Protein AF-A0A938BW30-F1 (afdb_monomer_lite)

Radius of gyration: 14.79 Å; chains: 1; bounding box: 38×25×39 Å

pLDDT: mean 90.21, std 8.25, range [54.0, 97.31]

Foldseek 3Di:
DEDAEEQVVLLVVLVVCQVVVDDDPAAEYAYNNCQFQVSVVVCVVRCVRYDYDFLDDPDPVRPDPCPVVQQVVVLVVCVVVVGRNRSRDCVSRVVVVD

Sequence (98 aa):
MFVGSYVADTSGMVRAVAEVKLRCTMFGGAMVGLQVAALKQQLSGVLNGVVNYELYLPEPTMQFAGTKEFIKRYRDVAAAEKIDPLGFYVPPTTYAQM

Structure (mmCIF, N/CA/C/O backbone):
data_AF-A0A938BW30-F1
#
_entry.id   AF-A0A938BW30-F1
#
loop_
_atom_site.group_PDB
_atom_site.id
_atom_site.type_symbol
_atom_site.label_atom_id
_atom_site.label_alt_id
_atom_site.label_comp_id
_atom_site.label_asym_id
_atom_site.label_entity_id
_atom_site.label_seq_id
_atom_site.pdbx_PDB_ins_code
_atom_site.Cartn_x
_atom_site.Cartn_y
_atom_site.Cartn_z
_atom_site.occupancy
_atom_site.B_iso_or_equiv
_atom_site.auth_seq_id
_atom_site.auth_comp_id
_atom_site.auth_asym_id
_atom_site.auth_atom_id
_atom_site.pdbx_PDB_model_num
ATOM 1 N N . MET A 1 1 ? -5.297 0.998 17.830 1.00 91.62 1 MET A N 1
ATOM 2 C CA . MET A 1 1 ? -5.468 -0.434 17.530 1.00 91.62 1 MET A CA 1
ATOM 3 C C . MET A 1 1 ? -4.511 -0.800 16.417 1.00 91.62 1 MET A C 1
ATOM 5 O O . MET A 1 1 ? -4.614 -0.215 15.345 1.00 91.62 1 MET A O 1
ATOM 9 N N . PHE A 1 2 ? -3.571 -1.701 16.705 1.00 95.69 2 PHE A N 1
ATOM 10 C CA . PHE A 1 2 ? -2.641 -2.222 15.708 1.00 95.69 2 PHE A CA 1
ATOM 11 C C . PHE A 1 2 ? -3.263 -3.428 14.996 1.00 95.69 2 PHE A C 1
ATOM 13 O O . PHE A 1 2 ? -3.822 -4.298 15.661 1.00 95.69 2 PHE A O 1
ATOM 20 N N . VAL A 1 3 ? -3.155 -3.486 13.670 1.00 96.19 3 VAL A N 1
ATOM 21 C CA . VAL A 1 3 ? -3.655 -4.590 12.843 1.00 96.19 3 VAL A CA 1
ATOM 22 C C . VAL A 1 3 ? -2.535 -5.085 11.932 1.00 96.19 3 VAL A C 1
ATOM 24 O O . VAL A 1 3 ? -2.090 -4.367 11.038 1.00 96.19 3 VAL A O 1
ATOM 27 N N . GLY A 1 4 ? -2.091 -6.322 12.148 1.00 96.62 4 GLY A N 1
ATOM 28 C CA . GLY A 1 4 ? -1.256 -7.070 11.205 1.00 96.62 4 GLY A CA 1
ATOM 29 C C . GLY A 1 4 ? -2.133 -8.079 10.477 1.00 96.62 4 GLY A C 1
ATOM 30 O O . GLY A 1 4 ? -2.729 -8.931 11.130 1.00 96.62 4 GLY A O 1
ATOM 31 N N . SER A 1 5 ? -2.293 -7.947 9.160 1.00 96.62 5 SER A N 1
ATOM 32 C CA . SER A 1 5 ? -3.275 -8.759 8.428 1.00 96.62 5 SER A CA 1
ATOM 33 C C . SER A 1 5 ? -2.938 -8.930 6.949 1.00 96.62 5 SER A C 1
ATOM 35 O O . SER A 1 5 ? -2.246 -8.098 6.357 1.00 96.62 5 SER A O 1
ATOM 37 N N . TYR A 1 6 ? -3.464 -10.002 6.354 1.00 94.94 6 TYR A N 1
ATOM 38 C CA . TYR A 1 6 ? -3.411 -10.257 4.914 1.00 94.94 6 TYR A CA 1
ATOM 39 C C . TYR A 1 6 ? -4.691 -9.775 4.216 1.00 94.94 6 TYR A C 1
ATOM 41 O O . TYR A 1 6 ? -5.580 -9.205 4.840 1.00 94.94 6 TYR A O 1
ATOM 49 N N . VAL A 1 7 ? -4.782 -9.968 2.898 1.00 94.25 7 VAL A N 1
ATOM 50 C CA . VAL A 1 7 ? -5.786 -9.335 2.021 1.00 94.25 7 VAL A CA 1
ATOM 51 C C . VAL A 1 7 ? -7.231 -9.513 2.507 1.00 94.25 7 VAL A C 1
ATOM 53 O O . VAL A 1 7 ? -7.962 -8.527 2.621 1.00 94.25 7 VAL A O 1
ATOM 56 N N . ALA A 1 8 ? -7.643 -10.747 2.811 1.00 96.12 8 ALA A N 1
ATOM 57 C CA . ALA A 1 8 ? -9.012 -11.036 3.243 1.00 96.12 8 ALA A CA 1
ATOM 58 C C . ALA A 1 8 ? -9.331 -10.385 4.600 1.00 96.12 8 ALA A C 1
ATOM 60 O O . ALA A 1 8 ? -10.344 -9.697 4.742 1.00 96.12 8 ALA A O 1
ATOM 61 N N . ASP A 1 9 ? -8.418 -10.527 5.558 1.00 97.00 9 ASP A N 1
ATOM 62 C CA . ASP A 1 9 ? -8.554 -9.996 6.913 1.00 97.00 9 ASP A CA 1
ATOM 63 C C . ASP A 1 9 ? -8.548 -8.461 6.931 1.00 97.00 9 ASP A C 1
ATOM 65 O O . ASP A 1 9 ? -9.375 -7.844 7.599 1.00 97.00 9 ASP A O 1
ATOM 69 N N . THR A 1 10 ? -7.670 -7.826 6.144 1.00 97.31 10 THR A N 1
A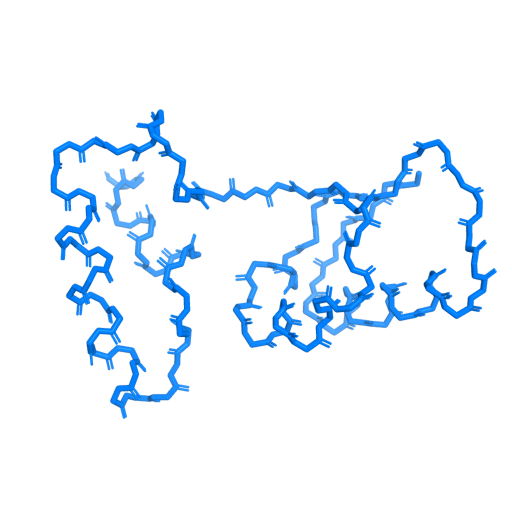TOM 70 C CA . THR A 1 10 ? -7.648 -6.368 5.953 1.00 97.31 10 THR A CA 1
ATOM 71 C C . THR A 1 10 ? -8.993 -5.874 5.420 1.00 97.31 10 THR A C 1
ATOM 73 O O . THR A 1 10 ? -9.534 -4.896 5.935 1.00 97.31 10 THR A O 1
ATO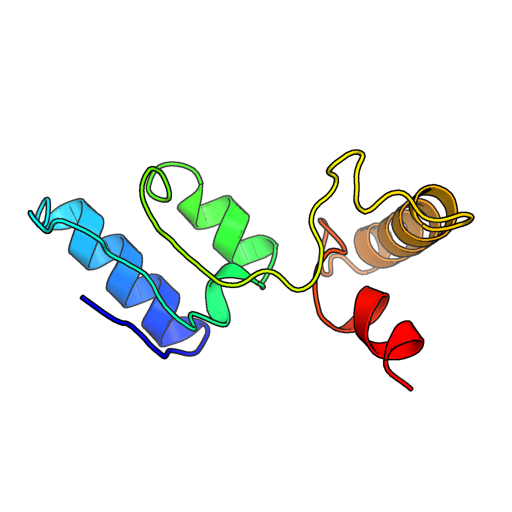M 76 N N . SER A 1 11 ? -9.549 -6.548 4.404 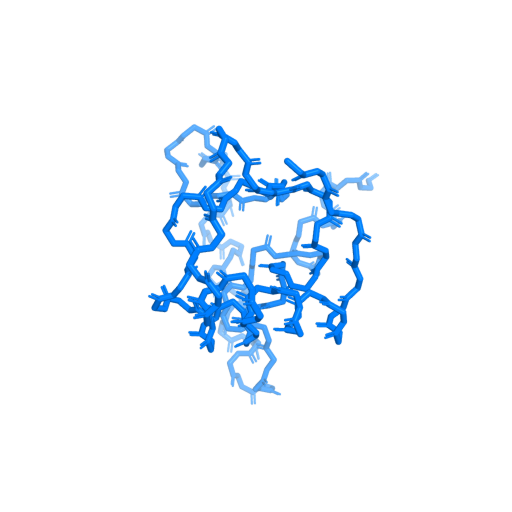1.00 96.88 11 SER A N 1
ATOM 77 C CA . SER A 1 11 ? -10.841 -6.177 3.814 1.00 96.88 11 SER A CA 1
ATOM 78 C C . SER A 1 11 ? -11.962 -6.212 4.852 1.00 96.88 11 SER A C 1
ATOM 80 O O . SER A 1 11 ? -12.702 -5.237 4.993 1.00 96.88 11 SER A O 1
ATOM 82 N N . GLY A 1 12 ? -12.052 -7.306 5.617 1.00 96.81 12 GLY A N 1
ATOM 83 C CA . GLY A 1 12 ? -13.045 -7.452 6.680 1.00 96.81 12 GLY A CA 1
ATOM 84 C C . GLY A 1 12 ? -12.865 -6.414 7.787 1.00 96.81 12 GLY A C 1
ATOM 85 O O . GLY A 1 12 ? -13.816 -5.724 8.146 1.00 96.81 12 GLY A O 1
ATOM 86 N N . MET A 1 13 ? -11.636 -6.247 8.279 1.00 96.88 13 MET A N 1
ATOM 87 C CA . MET A 1 13 ? -11.332 -5.350 9.392 1.00 96.88 13 MET A CA 1
ATOM 88 C C . MET A 1 13 ? -11.633 -3.887 9.060 1.00 96.88 13 MET A C 1
ATOM 90 O O . MET A 1 13 ? -12.300 -3.212 9.839 1.00 96.88 13 MET A O 1
ATOM 94 N N . VAL A 1 14 ? -11.185 -3.386 7.904 1.00 97.00 14 VAL A N 1
ATOM 95 C CA . VAL A 1 14 ? -11.412 -1.983 7.515 1.00 97.00 14 VAL A CA 1
ATOM 96 C C . VAL A 1 14 ? -12.905 -1.695 7.344 1.00 97.00 14 VAL A C 1
ATOM 98 O O . VAL A 1 14 ? -13.387 -0.659 7.800 1.00 97.00 14 VAL A O 1
ATOM 101 N N . ARG A 1 15 ? -13.659 -2.625 6.742 1.00 96.69 15 ARG A N 1
ATOM 102 C CA . ARG A 1 15 ? -15.115 -2.488 6.583 1.00 96.69 15 ARG A CA 1
ATOM 103 C C . ARG A 1 15 ? -15.833 -2.496 7.928 1.00 96.69 15 ARG A C 1
ATOM 105 O O . ARG A 1 15 ? -16.633 -1.601 8.175 1.00 96.69 15 ARG A O 1
ATOM 112 N N . ALA A 1 16 ? -15.499 -3.443 8.803 1.00 96.88 16 ALA A N 1
ATOM 113 C CA . ALA A 1 16 ? -16.095 -3.537 10.131 1.00 96.88 16 ALA A CA 1
ATOM 114 C C . ALA A 1 16 ? -15.817 -2.278 10.963 1.00 96.88 16 ALA A C 1
ATOM 116 O O . ALA A 1 16 ? -16.724 -1.723 11.574 1.00 96.88 16 ALA A O 1
ATOM 117 N N . VAL A 1 17 ? -14.580 -1.773 10.938 1.00 96.06 17 VAL A N 1
ATOM 118 C CA . VAL A 1 17 ? -14.194 -0.537 11.634 1.00 96.06 17 VAL A CA 1
ATOM 119 C C . VAL A 1 17 ? -14.985 0.673 11.142 1.00 96.06 17 VAL A C 1
ATOM 121 O O . VAL A 1 17 ? -15.433 1.480 11.963 1.00 96.06 17 VAL A O 1
ATOM 124 N N . ALA A 1 18 ? -15.188 0.783 9.828 1.00 95.38 18 ALA A N 1
ATOM 125 C CA . ALA A 1 18 ? -16.003 1.837 9.239 1.00 95.38 18 ALA A CA 1
ATOM 126 C C . ALA A 1 18 ? -17.487 1.704 9.628 1.00 95.38 18 ALA A C 1
ATOM 128 O O . ALA A 1 18 ? -18.114 2.698 9.995 1.00 95.38 18 ALA A O 1
ATOM 129 N N . GLU A 1 19 ? -18.032 0.486 9.603 1.00 97.06 19 GLU A N 1
ATOM 130 C CA . GLU A 1 19 ? -19.426 0.184 9.945 1.00 97.06 19 GLU A CA 1
ATOM 131 C C . GLU A 1 19 ? -19.749 0.524 11.405 1.00 97.06 19 GLU A C 1
ATOM 133 O O . GLU A 1 19 ? -20.707 1.250 11.680 1.00 97.06 19 GLU A O 1
ATOM 138 N N . VAL A 1 20 ? -18.910 0.075 12.344 1.00 96.62 20 VAL A N 1
ATOM 139 C CA . VAL A 1 20 ? -19.118 0.323 13.781 1.00 96.62 20 VAL A CA 1
ATOM 140 C C . VAL A 1 20 ? -18.675 1.719 14.223 1.00 96.62 20 VAL A C 1
ATOM 142 O O . VAL A 1 20 ? -18.828 2.068 15.394 1.00 96.62 20 VAL A O 1
ATOM 145 N N . LYS A 1 21 ? -18.121 2.527 13.306 1.00 94.50 21 LYS A N 1
ATOM 146 C CA . LYS A 1 21 ? -17.570 3.866 13.577 1.00 94.50 21 LYS A CA 1
ATOM 147 C C . LYS A 1 21 ? -16.607 3.843 14.764 1.00 94.50 21 LYS A C 1
ATOM 149 O O . LYS A 1 21 ? -16.754 4.624 15.711 1.00 94.50 21 LYS A O 1
ATOM 154 N N . LEU A 1 22 ? -15.652 2.911 14.724 1.00 94.81 22 LEU A N 1
ATOM 155 C CA . LEU A 1 22 ? -14.706 2.691 15.816 1.00 94.81 22 LEU A CA 1
ATOM 156 C C . LEU A 1 22 ? -14.056 4.014 16.236 1.00 94.81 22 LEU A C 1
ATOM 158 O O . LEU A 1 22 ? -13.504 4.747 15.416 1.00 94.81 22 LEU A O 1
ATOM 162 N N . ARG A 1 23 ? -14.078 4.293 17.539 1.00 93.75 23 ARG A N 1
ATOM 163 C CA . ARG A 1 23 ? -13.386 5.441 18.121 1.00 93.75 23 ARG A CA 1
ATOM 164 C C . ARG A 1 23 ? -12.073 4.982 18.725 1.00 93.75 23 ARG A C 1
ATOM 166 O O . ARG A 1 23 ? -12.056 4.278 19.730 1.00 93.75 23 ARG A O 1
ATOM 173 N N . CYS A 1 24 ? -10.972 5.404 18.127 1.00 92.94 24 CYS A N 1
ATOM 174 C CA . CYS A 1 24 ? -9.643 5.205 18.682 1.00 92.94 24 CYS A CA 1
ATOM 175 C C . CYS A 1 24 ? -8.711 6.330 18.239 1.00 92.94 24 CYS A C 1
ATOM 177 O O . CYS A 1 24 ? -8.916 6.921 17.183 1.00 92.94 24 CYS A O 1
ATOM 179 N N . THR A 1 25 ? -7.655 6.575 19.012 1.00 95.06 25 THR A N 1
ATOM 180 C CA . THR A 1 25 ? -6.633 7.580 18.680 1.00 95.06 25 THR A CA 1
ATOM 181 C C . THR A 1 25 ? -5.915 7.271 17.366 1.00 95.06 25 THR A C 1
ATOM 183 O O . THR A 1 25 ? -5.560 8.179 16.627 1.00 95.06 25 THR A O 1
ATOM 186 N N . MET A 1 26 ? -5.695 5.988 17.070 1.00 95.69 26 MET A N 1
ATOM 187 C CA . MET A 1 26 ? -5.020 5.534 15.857 1.00 95.69 26 MET A CA 1
ATOM 188 C C . MET A 1 26 ? -5.501 4.130 15.500 1.00 95.69 26 MET A C 1
ATOM 190 O O . MET A 1 26 ? -5.549 3.250 16.368 1.00 95.69 26 MET A O 1
ATOM 194 N N . PHE A 1 27 ? -5.824 3.912 14.231 1.00 96.94 27 PHE A N 1
ATOM 195 C CA . PHE A 1 27 ? -6.172 2.611 13.669 1.00 96.94 27 PHE A CA 1
ATOM 196 C C . PHE A 1 27 ? -5.280 2.341 12.465 1.00 96.94 27 PHE A C 1
ATOM 198 O O . PHE A 1 27 ? -5.116 3.208 11.607 1.00 96.94 27 PHE A O 1
ATOM 205 N N . GLY A 1 28 ? -4.667 1.162 12.422 1.00 96.81 28 GLY A N 1
ATOM 206 C CA . GLY A 1 28 ? -3.639 0.924 11.428 1.00 96.81 28 GLY A CA 1
ATOM 207 C C . GLY A 1 28 ? -2.657 -0.179 11.776 1.00 96.81 28 GLY A C 1
ATOM 208 O O . GLY A 1 28 ? -2.788 -0.815 12.816 1.00 96.81 28 GLY A O 1
ATOM 209 N N . GLY A 1 29 ? -1.640 -0.379 10.943 1.00 95.94 29 GLY A N 1
ATOM 210 C CA . GLY A 1 29 ? -0.531 -1.274 11.261 1.00 95.94 29 GLY A CA 1
ATOM 211 C C . GLY A 1 29 ? 0.186 -1.825 10.037 1.00 95.94 29 GLY A C 1
ATOM 212 O O . GLY A 1 29 ? 0.600 -1.076 9.157 1.00 95.94 29 GLY A O 1
ATOM 213 N N . ALA A 1 30 ? 0.352 -3.146 10.022 1.00 95.38 30 ALA A N 1
ATOM 214 C CA . ALA A 1 30 ? 0.965 -3.909 8.944 1.00 95.38 30 ALA A CA 1
ATOM 215 C C . ALA A 1 30 ? -0.113 -4.647 8.132 1.00 95.38 30 ALA A C 1
ATOM 217 O O . ALA A 1 30 ? -0.168 -5.877 8.101 1.00 95.38 30 ALA A O 1
ATOM 218 N N . MET A 1 31 ? -1.022 -3.892 7.513 1.00 96.62 31 MET A N 1
ATOM 219 C CA . MET A 1 31 ? -2.105 -4.444 6.701 1.00 96.62 31 MET A CA 1
ATOM 220 C C . MET A 1 31 ? -1.643 -4.602 5.255 1.00 96.62 31 MET A C 1
ATOM 222 O O . MET A 1 31 ? -1.696 -3.665 4.454 1.00 96.62 31 MET A O 1
ATOM 226 N N . VAL A 1 32 ? -1.204 -5.814 4.914 1.00 93.50 32 VAL A N 1
ATOM 227 C CA . VAL A 1 32 ? -0.716 -6.161 3.572 1.00 93.50 32 VAL A CA 1
ATOM 228 C C . VAL A 1 32 ? -1.814 -5.959 2.528 1.00 93.50 32 VAL A C 1
ATOM 230 O O . VAL A 1 32 ? -1.535 -5.564 1.401 1.00 93.50 32 VAL A O 1
ATOM 233 N N . GLY A 1 33 ? -3.085 -6.158 2.891 1.00 94.25 33 GLY A N 1
ATOM 234 C CA . GLY A 1 33 ? -4.199 -5.954 1.967 1.00 94.25 33 GLY A CA 1
ATOM 235 C C . GLY A 1 33 ? -4.278 -4.538 1.393 1.00 94.25 33 GLY A C 1
ATOM 236 O O . GLY A 1 33 ? -4.641 -4.380 0.231 1.00 94.25 33 GLY A O 1
ATOM 237 N N . LEU A 1 34 ? -3.879 -3.513 2.154 1.00 94.62 34 LEU A N 1
ATOM 238 C CA . LEU A 1 34 ? -3.886 -2.127 1.671 1.00 94.62 34 LEU A CA 1
ATOM 239 C C . LEU A 1 34 ? -2.763 -1.827 0.677 1.00 94.62 34 LEU A C 1
ATOM 241 O O . LEU A 1 34 ? -2.807 -0.796 0.014 1.00 94.62 34 LEU A O 1
ATOM 245 N N . GLN A 1 35 ? -1.800 -2.735 0.540 1.00 91.56 35 GLN A N 1
ATOM 246 C CA . GLN A 1 35 ? -0.788 -2.671 -0.504 1.00 91.56 35 GLN A CA 1
ATOM 247 C C . GLN A 1 35 ? -1.309 -3.175 -1.859 1.00 91.56 35 GLN A C 1
ATOM 249 O O . GLN A 1 35 ? -0.791 -2.809 -2.912 1.00 91.56 35 GLN A O 1
ATOM 254 N N . VAL A 1 36 ? -2.367 -3.993 -1.859 1.00 91.62 36 VAL A N 1
ATOM 255 C CA . VAL A 1 36 ? -2.985 -4.496 -3.088 1.00 91.62 36 VAL A CA 1
ATOM 256 C C . VAL A 1 36 ? -3.833 -3.391 -3.708 1.00 91.62 36 VAL A C 1
ATOM 258 O O . VAL A 1 36 ? -4.888 -3.034 -3.183 1.00 91.62 36 VAL A O 1
ATOM 261 N N . ALA A 1 37 ? -3.401 -2.884 -4.864 1.00 90.44 37 ALA A N 1
ATOM 262 C CA . ALA A 1 37 ? -4.027 -1.754 -5.549 1.00 90.44 37 ALA A CA 1
ATOM 263 C C . ALA A 1 37 ? -5.551 -1.891 -5.718 1.00 90.44 37 ALA A C 1
ATOM 265 O O . ALA A 1 37 ? -6.289 -0.954 -5.416 1.00 90.44 37 ALA A O 1
ATOM 266 N N . ALA A 1 38 ? -6.029 -3.067 -6.135 1.00 90.88 38 ALA A N 1
ATOM 267 C CA . ALA A 1 38 ? -7.456 -3.321 -6.324 1.00 90.88 38 ALA A CA 1
ATOM 268 C C . ALA A 1 38 ? -8.252 -3.209 -5.010 1.00 90.88 38 ALA A C 1
ATOM 270 O O . ALA A 1 38 ? -9.295 -2.556 -4.971 1.00 90.88 38 ALA A O 1
ATOM 271 N N . LEU A 1 39 ? -7.749 -3.793 -3.916 1.00 93.94 39 LEU A N 1
ATOM 272 C CA . LEU A 1 39 ? -8.413 -3.709 -2.614 1.00 93.94 39 LEU A CA 1
ATOM 273 C C . LEU A 1 39 ? -8.355 -2.279 -2.059 1.00 93.94 39 LEU A C 1
ATOM 275 O O . LEU A 1 39 ? -9.362 -1.766 -1.573 1.00 93.94 39 LEU A O 1
ATOM 279 N N . LYS A 1 40 ? -7.210 -1.598 -2.193 1.00 92.81 40 LYS A N 1
ATOM 280 C CA . LYS A 1 40 ? -7.050 -0.193 -1.791 1.00 92.81 40 LYS A CA 1
ATOM 281 C C . LYS A 1 40 ? -8.053 0.720 -2.505 1.00 92.81 40 LYS A C 1
ATOM 283 O O . LYS A 1 40 ? -8.672 1.564 -1.864 1.00 92.81 40 LYS A O 1
ATOM 288 N N . GLN A 1 41 ? -8.268 0.521 -3.809 1.00 92.25 41 GLN A N 1
ATOM 289 C CA . GLN A 1 41 ? -9.274 1.256 -4.586 1.00 92.25 41 GLN A CA 1
ATOM 290 C C . GLN A 1 41 ? -10.699 0.983 -4.089 1.00 92.25 41 GLN A C 1
ATOM 292 O O . GLN A 1 41 ? -11.458 1.930 -3.879 1.00 92.25 41 GLN A O 1
ATOM 297 N N . GLN A 1 42 ? -11.047 -0.283 -3.832 1.00 94.31 42 GLN A N 1
ATOM 298 C CA . GLN A 1 42 ? -12.360 -0.656 -3.290 1.00 94.31 42 GLN A CA 1
ATOM 299 C C . GLN A 1 42 ? -12.637 -0.046 -1.910 1.00 94.31 42 GLN A C 1
ATOM 301 O O . GLN A 1 42 ? -13.788 0.246 -1.591 1.00 94.31 42 GLN A O 1
ATOM 306 N N . LEU A 1 43 ? -11.601 0.136 -1.088 1.00 95.69 43 LEU A N 1
ATOM 307 C CA . LEU A 1 43 ? -11.711 0.691 0.262 1.00 95.69 43 LEU A CA 1
ATOM 308 C C . LEU A 1 43 ? -11.512 2.214 0.315 1.00 95.69 43 LEU A C 1
ATOM 310 O O . LEU A 1 43 ? -11.645 2.793 1.387 1.00 95.69 43 LEU A O 1
ATOM 314 N N . SER A 1 44 ? -11.226 2.881 -0.807 1.00 91.75 44 SER A N 1
ATOM 315 C CA . SER A 1 44 ? -10.841 4.305 -0.848 1.00 91.75 44 SER A CA 1
ATOM 316 C C . SER A 1 44 ? -11.783 5.252 -0.090 1.00 91.75 44 SER A C 1
ATOM 318 O O . SER A 1 44 ? -11.313 6.201 0.534 1.00 91.75 44 SER A O 1
ATOM 320 N N . GLY A 1 45 ? -13.088 4.967 -0.059 1.00 95.62 45 GLY A N 1
ATOM 321 C CA . GLY A 1 45 ? -14.074 5.766 0.679 1.00 95.62 45 GLY A CA 1
ATOM 322 C C . GLY A 1 45 ? -14.000 5.660 2.209 1.00 95.62 45 GLY A C 1
ATOM 323 O O . GLY A 1 45 ? -14.623 6.463 2.897 1.00 95.62 45 GLY A O 1
ATOM 324 N N . VAL A 1 46 ? -13.258 4.692 2.756 1.00 95.62 46 VAL A N 1
ATOM 325 C CA . VAL A 1 46 ? -13.195 4.401 4.202 1.00 95.62 46 VAL A CA 1
ATOM 326 C C . VAL A 1 46 ? -11.768 4.334 4.758 1.00 95.62 46 VAL A C 1
ATOM 328 O O . VAL A 1 46 ? -11.573 3.943 5.904 1.00 95.62 46 VAL A O 1
ATOM 331 N N . LEU A 1 47 ? -10.758 4.729 3.975 1.00 94.88 47 LEU A N 1
ATOM 332 C CA . LEU A 1 47 ? -9.353 4.716 4.412 1.00 94.88 47 LEU A CA 1
ATOM 333 C C . LEU A 1 47 ? -8.891 6.007 5.101 1.00 94.88 47 LEU A C 1
ATOM 335 O O . LEU A 1 47 ? -7.751 6.078 5.559 1.00 94.88 47 LEU A O 1
ATOM 339 N N . ASN A 1 48 ? -9.743 7.030 5.205 1.00 93.38 48 ASN A N 1
ATOM 340 C CA . ASN A 1 48 ? -9.358 8.272 5.870 1.00 93.38 48 ASN A CA 1
ATOM 341 C C . ASN A 1 48 ? -9.031 8.031 7.356 1.00 93.38 48 ASN A C 1
ATOM 343 O O . ASN A 1 48 ? -9.843 7.475 8.092 1.00 93.38 48 ASN A O 1
ATOM 347 N N . GLY A 1 49 ? -7.848 8.470 7.794 1.00 92.75 49 GLY A N 1
ATOM 348 C CA . GLY A 1 49 ? -7.354 8.263 9.161 1.00 92.75 49 GLY A CA 1
ATOM 349 C C . GLY A 1 49 ? -6.776 6.869 9.441 1.00 92.75 49 GLY A C 1
ATOM 350 O O . GLY A 1 49 ? -6.306 6.629 10.553 1.00 92.75 49 GLY A O 1
ATOM 351 N N . VAL A 1 50 ? -6.770 5.962 8.457 1.00 95.56 50 VAL A N 1
ATOM 352 C CA . VAL A 1 50 ? -6.081 4.671 8.564 1.00 95.56 50 VAL A CA 1
ATOM 353 C C . VAL A 1 50 ? -4.585 4.881 8.359 1.00 95.56 50 VAL A C 1
ATOM 355 O O . VAL A 1 50 ? -4.167 5.476 7.368 1.00 95.56 50 VAL A O 1
ATOM 358 N N . VAL A 1 51 ? -3.770 4.353 9.270 1.00 95.62 51 VAL A N 1
ATOM 359 C CA . VAL A 1 51 ? -2.308 4.411 9.159 1.00 95.62 51 VAL A CA 1
ATOM 360 C C . VAL A 1 51 ? -1.761 3.052 8.740 1.00 95.62 51 VAL A C 1
ATOM 362 O O . VAL A 1 51 ? -2.037 2.037 9.368 1.00 95.62 51 VAL A O 1
ATOM 365 N N . ASN A 1 52 ? -0.968 3.003 7.680 1.00 95.19 52 ASN A N 1
ATOM 366 C CA . ASN A 1 52 ? -0.353 1.765 7.213 1.00 95.19 52 ASN A CA 1
ATOM 367 C C . ASN A 1 52 ? 1.079 2.033 6.763 1.00 95.19 52 ASN A C 1
ATOM 369 O O . ASN A 1 52 ? 1.436 3.172 6.465 1.00 95.19 52 ASN A O 1
ATOM 373 N N . TYR A 1 53 ? 1.887 0.980 6.699 1.00 91.75 53 TYR A N 1
ATOM 374 C CA . TYR A 1 53 ? 3.151 1.046 5.974 1.00 91.75 53 TYR A CA 1
ATOM 375 C C . TYR A 1 53 ? 2.893 1.107 4.465 1.00 91.75 53 TYR A C 1
ATOM 377 O O . TYR A 1 53 ? 1.879 0.599 3.991 1.00 91.75 53 TYR A O 1
ATOM 385 N N . GLU A 1 54 ? 3.821 1.700 3.724 1.00 88.69 54 GLU A N 1
ATOM 386 C CA . GLU A 1 54 ? 3.854 1.734 2.262 1.00 88.69 54 GLU A CA 1
ATOM 387 C C . GLU A 1 54 ? 5.315 1.538 1.843 1.00 88.69 54 GLU A C 1
ATOM 389 O O . GLU A 1 54 ? 6.208 2.123 2.459 1.00 88.69 54 GLU A O 1
ATOM 394 N N . LEU A 1 55 ? 5.580 0.701 0.836 1.00 85.62 55 LEU A N 1
ATOM 395 C CA . LEU A 1 55 ? 6.947 0.517 0.319 1.00 85.62 55 LEU A CA 1
ATOM 396 C C . LEU A 1 55 ? 7.365 1.656 -0.617 1.00 85.62 55 LEU A C 1
ATOM 398 O O . LEU A 1 55 ? 8.548 1.968 -0.727 1.00 85.62 55 LEU A O 1
ATOM 402 N N . TYR A 1 56 ? 6.391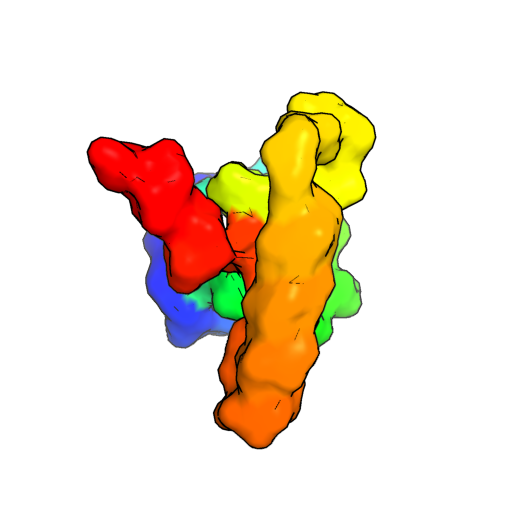 2.277 -1.278 1.00 87.44 56 TYR A N 1
ATOM 403 C CA . TYR A 1 56 ? 6.586 3.427 -2.143 1.00 87.44 56 TYR A CA 1
ATOM 404 C C . TYR A 1 56 ? 5.373 4.355 -2.090 1.00 87.44 56 TYR A C 1
ATOM 406 O O . TYR A 1 56 ? 4.224 3.910 -2.076 1.00 87.44 56 TYR A O 1
ATOM 414 N N . LEU A 1 57 ? 5.639 5.658 -2.137 1.00 89.12 57 LEU A N 1
ATOM 415 C CA . LEU A 1 57 ? 4.643 6.704 -2.317 1.00 89.12 57 LEU A CA 1
ATOM 416 C C . LEU A 1 57 ? 5.062 7.610 -3.482 1.00 89.12 57 LEU A C 1
ATOM 418 O O . LEU A 1 57 ? 6.243 7.930 -3.612 1.00 89.12 57 LEU A O 1
ATOM 422 N N . PRO A 1 58 ? 4.121 8.093 -4.316 1.00 88.19 58 PRO A N 1
ATOM 423 C CA . PRO A 1 58 ? 4.412 9.035 -5.397 1.00 88.19 58 PRO A CA 1
ATOM 424 C C . PRO A 1 58 ? 4.653 10.464 -4.873 1.00 88.19 58 PRO A C 1
ATOM 426 O O . PRO A 1 58 ? 4.169 11.439 -5.445 1.00 88.19 58 PRO A O 1
ATOM 429 N N . GLU A 1 59 ? 5.387 10.600 -3.771 1.00 91.31 59 GLU A N 1
ATOM 430 C CA . GLU A 1 59 ? 5.753 11.877 -3.169 1.00 91.31 59 GLU A CA 1
ATOM 431 C C . GLU A 1 59 ? 7.072 12.409 -3.752 1.00 91.31 59 GLU A C 1
ATOM 433 O O . GLU A 1 59 ? 7.900 11.613 -4.207 1.00 91.31 59 GLU A O 1
ATOM 438 N N . PRO A 1 60 ? 7.304 13.737 -3.757 1.00 91.62 60 PRO A N 1
ATOM 439 C CA . PRO A 1 60 ? 8.516 14.334 -4.326 1.00 91.62 60 PRO A CA 1
ATOM 440 C C . PRO A 1 60 ? 9.826 13.777 -3.750 1.00 91.62 60 PRO A C 1
ATOM 442 O O . PRO A 1 60 ? 10.801 13.622 -4.479 1.00 91.62 60 PRO A O 1
ATOM 445 N N . THR A 1 61 ? 9.833 13.433 -2.464 1.00 91.94 61 THR A N 1
ATOM 446 C CA . THR A 1 61 ? 10.977 12.882 -1.719 1.00 91.94 61 THR A CA 1
ATOM 447 C C . THR A 1 61 ? 11.350 11.455 -2.117 1.00 91.94 61 THR A C 1
ATOM 449 O O 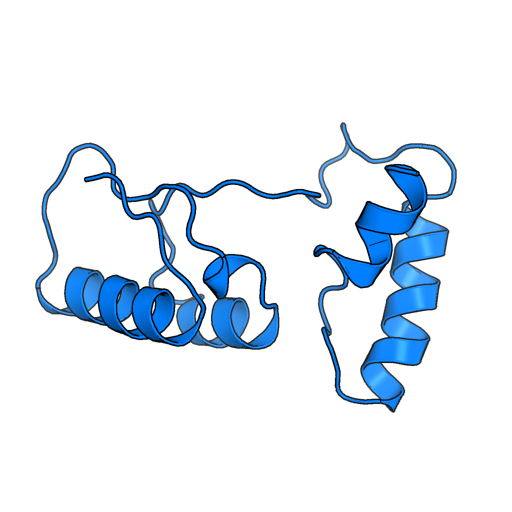. THR A 1 61 ? 12.467 11.031 -1.839 1.00 91.94 61 THR A O 1
ATOM 452 N N . MET A 1 62 ? 10.465 10.734 -2.813 1.00 88.19 62 MET A N 1
ATOM 453 C CA . MET A 1 62 ? 10.721 9.394 -3.355 1.00 88.19 62 MET A CA 1
ATOM 454 C C . MET A 1 62 ? 10.931 9.395 -4.879 1.00 88.19 62 MET A C 1
ATOM 456 O O . MET A 1 62 ? 10.925 8.341 -5.513 1.00 88.19 62 MET A O 1
ATOM 460 N N . GLN A 1 63 ? 11.114 10.566 -5.503 1.00 87.75 63 GLN A N 1
ATOM 461 C CA . GLN A 1 63 ? 11.370 10.691 -6.944 1.00 87.75 63 GLN A CA 1
ATOM 462 C C . GLN A 1 63 ? 12.867 10.633 -7.263 1.00 87.75 63 GLN A C 1
ATOM 464 O O . GLN A 1 63 ? 13.454 11.602 -7.746 1.00 87.75 63 GLN A O 1
ATOM 469 N N . PHE A 1 64 ? 13.489 9.481 -7.016 1.00 87.81 64 PHE A N 1
ATOM 470 C CA . PHE A 1 64 ? 14.856 9.224 -7.473 1.00 87.81 64 PHE A CA 1
ATOM 471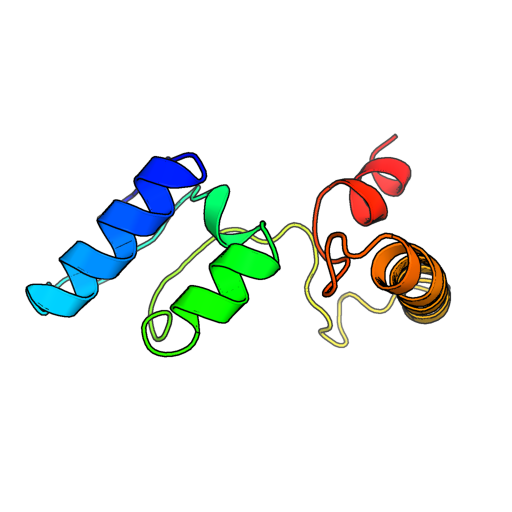 C C . PHE A 1 64 ? 14.904 9.123 -9.003 1.00 87.81 64 PHE A C 1
ATOM 473 O O . PHE A 1 64 ? 13.891 8.828 -9.649 1.00 87.81 64 PHE A O 1
ATOM 480 N N . ALA A 1 65 ? 16.083 9.334 -9.589 1.00 90.94 65 ALA A N 1
ATOM 481 C CA . ALA A 1 65 ? 16.277 9.232 -11.033 1.00 90.94 65 ALA A CA 1
ATOM 482 C C . ALA A 1 65 ? 15.756 7.884 -11.575 1.00 90.94 65 ALA A C 1
ATOM 484 O O . ALA A 1 65 ? 16.110 6.827 -11.060 1.00 90.94 65 ALA A O 1
ATOM 485 N N . GLY A 1 66 ? 14.896 7.924 -12.599 1.00 87.94 66 GLY A N 1
ATOM 486 C CA . GLY A 1 66 ? 14.316 6.733 -13.231 1.00 87.94 66 GLY A CA 1
ATOM 487 C C . GLY A 1 66 ? 13.040 6.186 -12.577 1.00 87.94 66 GLY A C 1
ATOM 488 O O . GLY A 1 66 ? 12.385 5.327 -13.165 1.00 87.94 66 GLY A O 1
ATOM 489 N N . THR A 1 67 ? 12.646 6.673 -11.393 1.00 87.62 67 THR A N 1
ATOM 490 C CA . THR A 1 67 ? 11.477 6.146 -10.659 1.00 87.62 67 THR A CA 1
ATOM 491 C C . THR A 1 67 ? 10.176 6.339 -11.441 1.00 87.62 67 THR A C 1
ATOM 493 O O . THR A 1 67 ? 9.377 5.410 -11.570 1.00 87.62 67 THR A O 1
ATOM 496 N N . LYS A 1 68 ? 9.957 7.536 -12.004 1.00 89.12 68 LYS A N 1
ATOM 497 C CA . LYS A 1 68 ? 8.737 7.845 -12.770 1.00 89.12 68 LYS A CA 1
ATOM 498 C C . LYS A 1 68 ? 8.662 7.022 -14.045 1.00 89.12 68 LYS A C 1
ATOM 500 O O . LYS A 1 68 ? 7.608 6.479 -14.367 1.00 89.12 68 LYS A O 1
ATOM 505 N N . GLU A 1 69 ? 9.777 6.938 -14.759 1.00 90.94 69 GLU A N 1
ATOM 506 C CA . GLU A 1 69 ? 9.911 6.210 -16.015 1.00 90.94 69 GLU A CA 1
ATOM 507 C C . GLU A 1 69 ? 9.648 4.719 -15.795 1.00 90.94 69 GLU A C 1
ATOM 509 O O . GLU A 1 69 ? 8.900 4.097 -16.553 1.00 90.94 69 GLU A O 1
ATOM 514 N N . PHE A 1 70 ? 10.202 4.166 -14.716 1.00 88.94 70 PHE A N 1
ATOM 515 C CA . PHE A 1 70 ? 9.995 2.783 -14.318 1.00 88.94 70 PHE A CA 1
ATOM 516 C C . PHE A 1 70 ? 8.532 2.490 -13.969 1.00 88.94 70 PHE A C 1
ATOM 518 O O . PHE A 1 70 ? 7.939 1.585 -14.556 1.00 88.94 70 PHE A O 1
ATOM 525 N N . ILE A 1 71 ? 7.917 3.284 -13.084 1.00 89.69 71 ILE A N 1
ATOM 526 C CA . ILE A 1 71 ? 6.508 3.099 -12.694 1.00 89.69 71 ILE A CA 1
ATOM 527 C C . ILE A 1 71 ? 5.587 3.239 -13.906 1.00 89.69 71 ILE A C 1
ATOM 529 O O . ILE A 1 71 ? 4.647 2.459 -14.055 1.00 89.69 71 ILE A O 1
ATOM 533 N N . LYS A 1 72 ? 5.858 4.201 -14.798 1.00 91.06 72 LYS A N 1
ATOM 534 C CA . LYS A 1 72 ? 5.098 4.360 -16.042 1.00 91.06 72 LYS A CA 1
ATOM 535 C C . LYS A 1 72 ? 5.179 3.092 -16.893 1.00 91.06 72 LYS A C 1
ATOM 537 O O . LYS A 1 72 ? 4.144 2.551 -17.265 1.00 91.06 72 LYS A O 1
ATOM 542 N N . ARG A 1 73 ? 6.392 2.598 -17.164 1.00 91.25 73 ARG A N 1
ATOM 543 C CA . ARG A 1 73 ? 6.600 1.382 -17.962 1.00 91.25 73 ARG A CA 1
ATOM 544 C C . ARG A 1 73 ? 5.914 0.168 -17.339 1.00 91.25 73 ARG A C 1
ATOM 546 O O . ARG A 1 73 ? 5.303 -0.612 -18.063 1.00 91.25 73 ARG A O 1
ATOM 553 N N . TYR A 1 74 ? 6.008 0.010 -16.020 1.00 91.00 74 TYR A N 1
ATOM 554 C CA . TYR A 1 74 ? 5.329 -1.074 -15.318 1.00 91.00 74 TYR A CA 1
ATOM 555 C C . TYR A 1 74 ? 3.815 -0.989 -15.500 1.00 91.00 74 TYR A C 1
ATOM 557 O O . TYR A 1 74 ? 3.202 -1.976 -15.886 1.00 91.00 74 TYR A O 1
ATOM 565 N N . ARG A 1 75 ? 3.212 0.187 -15.283 1.00 90.75 75 ARG A N 1
ATOM 566 C CA . ARG A 1 75 ? 1.762 0.382 -15.430 1.00 90.75 75 ARG A CA 1
ATOM 567 C C . ARG A 1 75 ? 1.266 0.098 -16.840 1.00 90.75 75 ARG A C 1
ATOM 569 O O . ARG A 1 75 ? 0.194 -0.478 -16.971 1.00 90.75 75 ARG A O 1
ATOM 576 N N . ASP A 1 76 ? 2.040 0.461 -17.862 1.00 91.44 76 ASP A N 1
ATOM 577 C CA . ASP A 1 76 ? 1.694 0.179 -19.259 1.00 91.44 76 ASP A CA 1
ATOM 578 C C . ASP A 1 76 ? 1.546 -1.347 -19.490 1.00 91.44 76 ASP A C 1
ATOM 580 O O . ASP A 1 76 ? 0.598 -1.787 -20.138 1.00 91.44 76 ASP A O 1
ATOM 584 N N . VAL A 1 77 ? 2.420 -2.169 -18.889 1.00 91.44 77 VAL A N 1
ATOM 585 C CA . VAL A 1 77 ? 2.342 -3.646 -18.944 1.00 91.44 77 VAL A CA 1
ATOM 586 C C . VAL A 1 77 ? 1.254 -4.196 -18.016 1.00 91.44 77 VAL A C 1
ATOM 588 O O . VAL A 1 77 ? 0.434 -5.015 -18.424 1.00 91.44 77 VAL A O 1
ATOM 591 N N . ALA A 1 78 ? 1.217 -3.730 -16.769 1.00 90.31 78 ALA A N 1
ATOM 592 C CA . ALA A 1 78 ? 0.296 -4.203 -15.742 1.00 90.31 78 ALA A CA 1
ATOM 593 C C . ALA A 1 78 ? -1.172 -3.960 -16.137 1.00 90.31 78 ALA A C 1
ATOM 595 O O . ALA A 1 78 ? -2.024 -4.824 -15.936 1.00 90.31 78 ALA A O 1
ATOM 596 N N . ALA A 1 79 ? -1.461 -2.826 -16.785 1.00 88.31 79 ALA A N 1
ATOM 597 C CA . ALA A 1 79 ? -2.784 -2.520 -17.315 1.00 88.31 79 ALA A CA 1
ATOM 598 C C . ALA A 1 79 ? -3.222 -3.501 -18.416 1.00 88.31 79 ALA A C 1
ATOM 600 O O . ALA A 1 79 ? -4.383 -3.914 -18.419 1.00 88.31 79 ALA A O 1
ATOM 601 N N . ALA A 1 80 ? -2.315 -3.904 -19.315 1.00 90.69 80 ALA A N 1
ATOM 602 C CA . ALA A 1 80 ? -2.612 -4.883 -20.365 1.00 90.69 80 ALA A CA 1
ATOM 603 C C . ALA A 1 80 ? -2.971 -6.260 -19.776 1.00 90.69 80 ALA A C 1
ATOM 605 O O . ALA A 1 80 ? -3.928 -6.896 -20.216 1.00 90.69 80 ALA A O 1
ATOM 606 N N . GLU A 1 81 ? -2.269 -6.659 -18.715 1.00 90.69 81 GLU A N 1
ATOM 607 C CA . GLU A 1 81 ? -2.492 -7.912 -17.983 1.00 90.69 81 GLU A CA 1
ATOM 608 C C . GLU A 1 81 ? -3.607 -7.815 -16.922 1.00 90.69 81 GLU A C 1
ATOM 610 O O . GLU A 1 81 ? -3.954 -8.805 -16.280 1.00 90.69 81 GLU A O 1
ATOM 615 N N . LYS A 1 82 ? -4.204 -6.627 -16.734 1.00 89.00 82 LYS A N 1
ATOM 616 C CA . LYS A 1 82 ? -5.238 -6.337 -15.719 1.00 89.00 82 LYS A CA 1
ATOM 617 C C . LYS A 1 82 ? -4.784 -6.628 -14.282 1.00 89.00 82 LYS A C 1
ATOM 619 O O . LYS A 1 82 ? -5.589 -7.016 -13.433 1.00 89.00 82 LYS A O 1
ATOM 624 N N . ILE A 1 83 ? -3.506 -6.404 -14.000 1.00 87.44 83 ILE A N 1
ATOM 625 C CA . ILE A 1 83 ? -2.898 -6.565 -12.677 1.00 87.44 83 ILE A CA 1
ATOM 626 C C . ILE A 1 83 ? -2.443 -5.211 -12.127 1.00 87.44 83 ILE A C 1
ATOM 628 O O . ILE A 1 83 ? -2.181 -4.287 -12.885 1.00 87.44 83 ILE A O 1
ATOM 632 N N . ASP A 1 84 ? -2.384 -5.102 -10.796 1.00 86.94 84 ASP A N 1
ATOM 633 C CA . ASP A 1 84 ? -1.752 -4.010 -10.031 1.00 86.94 84 ASP A CA 1
ATOM 634 C C . ASP A 1 84 ? -1.695 -2.625 -10.732 1.00 86.94 84 ASP A C 1
ATOM 636 O O . ASP A 1 84 ? -0.620 -2.132 -11.084 1.00 86.94 84 ASP A O 1
ATOM 640 N N . PRO A 1 85 ? -2.845 -1.952 -10.926 1.00 84.75 85 PRO A N 1
ATOM 641 C CA . PRO A 1 85 ? -2.920 -0.718 -11.714 1.00 84.75 85 PRO A CA 1
ATOM 642 C C . PRO A 1 85 ? -2.170 0.473 -11.095 1.00 84.75 85 PRO A C 1
ATOM 644 O O . PRO A 1 85 ? -1.939 1.476 -11.772 1.00 84.75 85 PRO A O 1
ATOM 647 N N . LEU A 1 86 ? -1.810 0.405 -9.807 1.00 87.62 86 LEU A N 1
ATOM 648 C CA . LEU A 1 86 ? -1.040 1.461 -9.149 1.00 87.62 86 LEU A CA 1
ATOM 649 C C . LEU A 1 86 ? 0.465 1.233 -9.277 1.00 87.62 86 LEU A C 1
ATOM 651 O O . LEU A 1 86 ? 1.184 2.220 -9.434 1.00 87.62 86 LEU A O 1
ATOM 655 N N . GLY A 1 87 ? 0.941 -0.014 -9.244 1.00 88.19 87 GLY A N 1
ATOM 656 C CA . GLY A 1 87 ? 2.365 -0.317 -9.388 1.00 88.19 87 GLY A CA 1
ATOM 657 C C . GLY A 1 87 ? 3.232 0.267 -8.278 1.00 88.19 87 GLY A C 1
ATOM 658 O O . GLY A 1 87 ? 4.349 0.705 -8.530 1.00 88.19 87 GLY A O 1
ATOM 659 N N . PHE A 1 88 ? 2.691 0.341 -7.064 1.00 87.88 88 PHE A N 1
ATOM 660 C CA . PHE A 1 88 ? 3.389 0.891 -5.896 1.00 87.88 88 PHE A CA 1
ATOM 661 C C . PHE A 1 88 ? 3.844 -0.184 -4.909 1.00 87.88 88 PHE A C 1
ATOM 663 O O . PHE A 1 88 ? 4.490 0.135 -3.916 1.00 87.88 88 PHE A O 1
ATOM 670 N N . TYR A 1 89 ? 3.484 -1.441 -5.164 1.00 85.62 89 TYR A N 1
ATOM 671 C CA . TYR A 1 89 ? 3.775 -2.543 -4.261 1.00 85.62 89 TYR A CA 1
ATOM 672 C C . TYR A 1 89 ? 4.973 -3.387 -4.736 1.00 85.62 89 TYR A C 1
ATOM 674 O O . TYR A 1 89 ? 5.780 -2.935 -5.541 1.00 85.62 89 TYR A O 1
ATOM 682 N N . VAL A 1 90 ? 5.110 -4.604 -4.204 1.00 76.38 90 VAL A N 1
ATOM 683 C CA . VAL A 1 90 ? 6.260 -5.512 -4.335 1.00 76.38 90 VAL A CA 1
ATOM 684 C C . VAL A 1 90 ? 6.817 -5.647 -5.757 1.00 76.38 90 VAL A C 1
ATOM 686 O O . VAL A 1 90 ? 8.031 -5.510 -5.897 1.00 76.38 90 VAL A O 1
ATOM 689 N N . PRO A 1 91 ? 6.026 -5.887 -6.825 1.00 72.12 91 PRO A N 1
ATOM 690 C CA . PRO A 1 91 ? 6.637 -6.228 -8.110 1.00 72.12 91 PRO A CA 1
ATOM 691 C C . PRO A 1 91 ? 7.530 -5.102 -8.674 1.00 72.12 91 PRO A C 1
ATOM 693 O O . PRO A 1 91 ? 8.636 -5.401 -9.122 1.00 72.12 91 PRO A O 1
ATOM 696 N N . PRO A 1 92 ? 7.137 -3.815 -8.584 1.00 71.94 92 PRO A N 1
ATOM 697 C CA . PRO A 1 92 ? 8.025 -2.700 -8.919 1.00 71.94 92 PRO A CA 1
ATOM 698 C C . PRO A 1 92 ? 9.146 -2.438 -7.904 1.00 71.94 92 PRO A C 1
ATOM 700 O O . PRO A 1 92 ? 10.289 -2.206 -8.293 1.00 71.94 92 PRO A O 1
ATOM 703 N N . THR A 1 93 ? 8.850 -2.434 -6.603 1.00 71.44 93 THR A N 1
ATOM 704 C CA . THR A 1 93 ? 9.802 -1.917 -5.603 1.00 71.44 93 THR A CA 1
ATOM 705 C C . THR A 1 93 ? 10.849 -2.933 -5.165 1.00 71.44 93 THR A C 1
ATOM 707 O O . THR A 1 93 ? 11.944 -2.547 -4.769 1.00 71.44 93 THR A O 1
ATOM 710 N N . THR A 1 94 ? 10.546 -4.229 -5.231 1.00 68.94 94 THR A N 1
ATOM 711 C CA . THR A 1 94 ? 11.421 -5.273 -4.677 1.00 68.94 94 THR A CA 1
ATOM 712 C C . THR A 1 94 ? 12.633 -5.567 -5.555 1.00 68.94 94 THR A C 1
ATOM 714 O O . THR A 1 94 ? 13.666 -5.954 -5.022 1.00 68.94 94 THR A O 1
ATOM 717 N N . TYR A 1 95 ? 12.581 -5.278 -6.861 1.00 64.50 95 TYR A N 1
ATOM 718 C CA . TYR A 1 95 ? 13.777 -5.342 -7.712 1.00 64.50 95 TYR A CA 1
ATOM 719 C C . TYR A 1 95 ? 14.881 -4.384 -7.236 1.00 64.50 95 TYR A C 1
ATOM 721 O O . TYR A 1 95 ? 16.054 -4.709 -7.335 1.00 64.50 95 TYR A O 1
ATOM 729 N N . ALA A 1 96 ? 14.517 -3.226 -6.676 1.00 63.75 96 ALA A N 1
ATOM 730 C CA . ALA A 1 96 ? 15.477 -2.268 -6.127 1.00 63.75 96 ALA A CA 1
ATOM 731 C C . ALA A 1 96 ? 15.982 -2.635 -4.716 1.00 63.75 96 ALA A C 1
ATOM 733 O O . ALA A 1 96 ? 16.889 -1.983 -4.208 1.00 63.75 96 ALA A O 1
ATOM 734 N N . GLN A 1 97 ? 15.374 -3.632 -4.061 1.00 61.38 97 GLN A N 1
ATOM 735 C CA . GLN A 1 97 ? 15.785 -4.123 -2.739 1.00 61.38 97 GLN A CA 1
ATOM 736 C C . GLN A 1 97 ? 16.793 -5.284 -2.820 1.00 61.38 97 GLN A C 1
ATOM 738 O O . GLN A 1 97 ? 17.287 -5.712 -1.776 1.00 61.38 97 GLN A O 1
ATOM 743 N N . MET A 1 98 ? 17.055 -5.804 -4.025 1.00 54.00 98 MET A N 1
ATOM 744 C CA . MET A 1 98 ? 18.053 -6.842 -4.312 1.00 54.00 98 MET A CA 1
ATOM 745 C C . MET A 1 98 ? 19.357 -6.217 -4.799 1.00 54.00 98 MET A C 1
ATOM 747 O O . MET A 1 98 ? 20.418 -6.737 -4.392 1.00 54.00 98 MET A O 1
#

Secondary structure (DSSP, 8-state):
-EEEE-HHHHHHHHHHHHHTT---S-EEEEEGGGGSHHHHHHHGGG-TTEEE--S---SGGG--TTHHHHHHHHHHHHHHTT--SS--SHHHHGGGG-